Protein AF-A0A372M2Z7-F1 (afdb_monomer)

Mean predicted aligned error: 6.62 Å

pLDDT: mean 79.62, std 9.68, range [44.38, 91.31]

Organism: NCBI:txid2293568

Foldseek 3Di:
DDDDWDWDDPDDPDPQAWIFTWDADPFQRFTFGQDTGRDPVCVVVVVVDRDPDGDPCRLCPPSGDPPDPSVVPD

Solvent-accessible surface area (backbone atoms only — not comparable to full-atom values): 4573 Å² total; per-residue (Å²): 134,82,88,83,85,49,73,47,66,90,75,72,87,52,96,84,54,60,33,25,39,47,37,66,38,91,84,58,61,20,58,27,43,43,32,78,40,79,48,84,80,51,49,61,55,57,72,77,36,82,58,93,59,66,39,86,55,34,32,66,30,83,39,40,42,97,86,23,75,59,40,67,70,106

Radius of gyration: 12.59 Å; Cα contacts (8 Å, |Δi|>4): 112; chains: 1; bounding box: 32×26×31 Å

Secondary structure (DSSP, 8-state):
-----EEE-S--SSTT--EEEEEE-TTT--EEEEEEESSGGGHHHHHHS--SS--TTGGG-TTS-TT-TTTT--

Structure (mmCIF, N/CA/C/O backbone):
data_AF-A0A372M2Z7-F1
#
_entry.id   AF-A0A372M2Z7-F1
#
loop_
_atom_site.group_PDB
_atom_site.id
_atom_site.type_symbol
_atom_site.label_atom_id
_atom_site.label_alt_id
_atom_site.label_comp_id
_atom_site.label_asym_id
_atom_site.label_entity_id
_atom_site.label_seq_id
_atom_site.pdbx_PDB_ins_code
_atom_site.Cartn_x
_atom_site.Cartn_y
_atom_site.Cartn_z
_atom_site.occupancy
_atom_site.B_iso_or_equiv
_atom_site.auth_seq_id
_atom_site.auth_comp_id
_atom_site.auth_asym_id
_atom_site.auth_atom_id
_atom_site.pdbx_PDB_model_num
ATOM 1 N N . MET A 1 1 ? -17.604 -4.831 -13.604 1.00 44.38 1 MET A N 1
ATOM 2 C CA . MET A 1 1 ? -16.928 -3.728 -12.888 1.00 44.38 1 MET A CA 1
ATOM 3 C C . MET A 1 1 ? -15.455 -4.076 -12.857 1.00 44.38 1 MET A C 1
ATOM 5 O O . MET A 1 1 ? -15.150 -5.182 -12.440 1.00 44.38 1 MET A O 1
ATOM 9 N N . GLY A 1 2 ? -14.588 -3.223 -13.403 1.00 57.06 2 GLY A N 1
ATOM 10 C CA . GLY A 1 2 ? -13.141 -3.441 -13.355 1.00 57.06 2 GLY A CA 1
ATOM 11 C C . GLY A 1 2 ? -12.583 -2.934 -12.032 1.00 57.06 2 GLY A C 1
ATOM 12 O O . GLY A 1 2 ? -13.009 -1.879 -11.558 1.00 57.06 2 GLY A O 1
ATOM 13 N N . GLU A 1 3 ? -11.673 -3.687 -11.431 1.00 69.31 3 GLU A N 1
ATOM 14 C CA . GLU A 1 3 ? -10.928 -3.238 -10.259 1.00 69.31 3 GLU A CA 1
ATOM 15 C C . GLU A 1 3 ? -9.995 -2.093 -10.680 1.00 69.31 3 GLU A C 1
ATOM 17 O O . GLU A 1 3 ? -9.325 -2.170 -11.712 1.00 69.31 3 GLU A O 1
ATOM 22 N N . LYS A 1 4 ? -10.009 -0.987 -9.930 1.00 78.25 4 LYS A N 1
ATOM 23 C CA . LYS A 1 4 ? -9.168 0.183 -10.204 1.00 78.25 4 LYS A CA 1
ATOM 24 C C . LYS A 1 4 ? -8.023 0.195 -9.200 1.00 78.25 4 LYS A C 1
ATOM 26 O O . LYS A 1 4 ? -8.260 0.415 -8.016 1.00 78.25 4 LYS A O 1
ATOM 31 N N . TYR A 1 5 ? -6.805 -0.004 -9.688 1.00 79.00 5 TYR A N 1
ATOM 32 C CA . TYR A 1 5 ? -5.589 0.069 -8.880 1.00 79.00 5 TYR A CA 1
ATOM 33 C C . TYR A 1 5 ? -4.935 1.442 -9.020 1.00 79.00 5 TYR A C 1
ATOM 35 O O . TYR A 1 5 ? -5.020 2.077 -10.075 1.00 79.00 5 TYR A O 1
ATOM 43 N N . ALA A 1 6 ? -4.309 1.902 -7.941 1.00 84.44 6 ALA A N 1
ATOM 44 C CA . ALA A 1 6 ? -3.542 3.137 -7.910 1.00 84.44 6 ALA A CA 1
ATOM 45 C C . ALA A 1 6 ? -2.083 2.799 -7.608 1.00 84.44 6 ALA A C 1
ATOM 47 O O . ALA A 1 6 ? -1.808 1.996 -6.718 1.00 84.44 6 ALA A O 1
ATOM 48 N N . PHE A 1 7 ? -1.177 3.411 -8.361 1.00 84.50 7 PHE A N 1
ATOM 49 C CA . PHE A 1 7 ? 0.257 3.211 -8.218 1.00 84.50 7 PHE A CA 1
ATOM 50 C C . PHE A 1 7 ? 0.931 4.540 -7.932 1.00 84.50 7 PHE A C 1
ATOM 52 O O . PHE A 1 7 ? 0.534 5.570 -8.484 1.00 84.50 7 PHE A O 1
ATOM 59 N N . LEU A 1 8 ? 1.953 4.494 -7.091 1.00 81.81 8 LEU A N 1
ATOM 60 C CA . LEU A 1 8 ? 2.845 5.604 -6.828 1.00 81.81 8 LEU A CA 1
ATOM 61 C C . LEU A 1 8 ? 4.201 5.295 -7.472 1.00 81.81 8 LEU A C 1
ATOM 63 O O . LEU A 1 8 ? 4.785 4.244 -7.229 1.00 81.81 8 LEU A O 1
ATOM 67 N N . SER A 1 9 ? 4.697 6.209 -8.305 1.00 74.94 9 SER A N 1
ATOM 68 C CA . SER A 1 9 ? 6.102 6.231 -8.716 1.00 74.94 9 SER A CA 1
ATOM 69 C C . SER A 1 9 ? 6.665 7.540 -8.209 1.00 74.94 9 SER A C 1
ATOM 71 O O . SER A 1 9 ? 6.383 8.587 -8.796 1.00 74.94 9 SER A O 1
ATOM 73 N N . LEU A 1 10 ? 7.360 7.518 -7.072 1.00 65.31 10 LEU A N 1
ATOM 74 C CA . LEU A 1 10 ? 7.758 8.778 -6.461 1.00 65.31 10 LEU A CA 1
ATOM 75 C C . LEU A 1 10 ? 8.697 9.540 -7.397 1.00 65.31 10 LEU A C 1
ATOM 77 O O . LEU A 1 10 ? 8.367 10.672 -7.718 1.00 65.31 10 LEU A O 1
ATOM 81 N N . HIS A 1 11 ? 9.766 8.938 -7.925 1.00 65.31 11 HIS A N 1
ATOM 82 C CA . HIS A 1 11 ? 10.684 9.624 -8.844 1.00 65.31 11 HIS A CA 1
ATOM 83 C C . HIS A 1 11 ? 11.509 8.614 -9.667 1.00 65.31 11 HIS A C 1
ATOM 85 O O . HIS A 1 11 ? 12.688 8.457 -9.367 1.00 65.31 11 HIS A O 1
ATOM 91 N N . PRO A 1 12 ? 10.942 7.935 -10.684 1.00 64.06 12 PRO A N 1
ATOM 92 C CA . PRO A 1 12 ? 11.700 6.951 -11.452 1.00 64.06 12 PRO A CA 1
ATOM 93 C C . PRO A 1 12 ? 12.873 7.620 -12.182 1.00 64.06 12 PRO A C 1
ATOM 95 O O . PRO A 1 12 ? 12.683 8.431 -13.090 1.00 64.06 12 PRO A O 1
ATOM 98 N N . ILE A 1 13 ? 14.092 7.299 -11.759 1.00 74.00 13 ILE A N 1
ATOM 99 C CA . ILE A 1 13 ? 15.359 7.698 -12.380 1.00 74.00 13 ILE A CA 1
ATOM 100 C C . ILE A 1 13 ? 15.688 6.748 -13.541 1.00 74.00 13 ILE A C 1
ATOM 102 O O . ILE A 1 13 ? 16.316 7.162 -14.518 1.00 74.00 13 ILE A O 1
ATOM 106 N N . TYR A 1 14 ? 15.236 5.493 -13.462 1.00 73.81 14 TYR A N 1
ATOM 107 C CA . TYR A 1 14 ? 15.475 4.454 -14.467 1.00 73.81 14 TYR A CA 1
ATOM 108 C C . TYR A 1 14 ? 14.171 3.848 -15.006 1.00 73.81 14 TYR A C 1
ATOM 110 O O . TYR A 1 14 ? 13.146 3.843 -14.333 1.00 73.81 14 TYR A O 1
ATOM 118 N N . GLU A 1 15 ? 14.213 3.298 -16.224 1.00 68.81 15 GLU A N 1
ATOM 119 C CA . GLU A 1 15 ? 13.039 2.683 -16.876 1.00 68.81 15 GLU A CA 1
ATOM 120 C C . GLU A 1 15 ? 12.538 1.408 -16.170 1.00 68.81 15 GLU A C 1
ATOM 122 O O . GLU A 1 15 ? 11.371 1.056 -16.313 1.00 68.81 15 GLU A O 1
ATOM 127 N N . ASP A 1 16 ? 13.401 0.742 -15.397 1.00 72.25 16 ASP A N 1
ATOM 128 C CA . ASP A 1 16 ? 13.103 -0.503 -14.668 1.00 72.25 16 ASP A CA 1
ATOM 129 C C . ASP A 1 16 ? 12.906 -0.261 -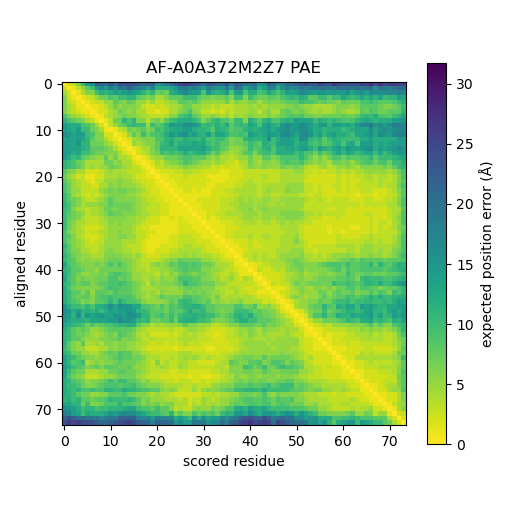13.155 1.00 72.25 16 ASP A C 1
ATOM 131 O O . ASP A 1 16 ? 13.053 -1.170 -12.334 1.00 72.25 16 ASP A O 1
ATOM 135 N N . GLU A 1 17 ? 12.645 0.987 -12.751 1.00 75.31 17 GLU A N 1
ATOM 136 C CA . GLU A 1 17 ? 12.377 1.287 -11.346 1.00 75.31 17 GLU A CA 1
ATOM 137 C C . GLU A 1 17 ? 11.018 0.708 -10.919 1.00 75.31 17 GLU A C 1
ATOM 139 O O . GLU A 1 17 ? 10.032 0.853 -11.648 1.00 75.31 17 GLU A O 1
ATOM 144 N N . PRO A 1 18 ? 10.938 0.041 -9.753 1.00 79.50 18 PRO A N 1
ATOM 145 C CA . PRO A 1 18 ? 9.675 -0.477 -9.252 1.00 79.50 18 PRO A CA 1
ATOM 146 C C . PRO A 1 18 ? 8.650 0.629 -8.978 1.00 79.50 18 PRO A C 1
ATOM 148 O O . PRO A 1 18 ? 8.985 1.756 -8.613 1.00 79.50 18 PRO A O 1
ATOM 151 N N . PHE A 1 19 ? 7.375 0.263 -9.080 1.00 85.00 19 PHE A N 1
ATOM 152 C CA . PHE A 1 19 ? 6.243 1.097 -8.683 1.00 85.00 19 PHE A CA 1
ATOM 153 C C . PHE A 1 19 ? 5.662 0.581 -7.375 1.00 85.00 19 PHE A C 1
ATOM 155 O O . PHE A 1 19 ? 5.694 -0.616 -7.107 1.00 85.00 19 PHE A O 1
ATOM 162 N N . GLU A 1 20 ? 5.033 1.444 -6.590 1.00 88.50 20 GLU A N 1
ATOM 163 C CA . GLU A 1 20 ? 4.381 1.024 -5.355 1.00 88.50 20 GLU A CA 1
ATOM 164 C C . GLU A 1 20 ? 2.871 0.925 -5.549 1.00 88.50 20 GLU A C 1
ATOM 166 O O . GLU A 1 20 ? 2.216 1.866 -6.000 1.00 88.50 20 GLU A O 1
ATOM 171 N N . LEU A 1 21 ? 2.293 -0.225 -5.205 1.00 88.75 21 LEU A N 1
ATOM 172 C CA . LEU A 1 21 ? 0.849 -0.417 -5.184 1.00 88.75 21 LEU A CA 1
ATOM 173 C C . LEU A 1 21 ? 0.269 0.292 -3.961 1.00 88.75 21 LEU A C 1
ATOM 175 O O . LEU A 1 21 ? 0.623 -0.032 -2.826 1.00 88.75 21 LEU A O 1
ATOM 179 N N . LEU A 1 22 ? -0.667 1.213 -4.182 1.00 89.44 22 LEU A N 1
ATOM 180 C CA . LEU A 1 22 ? -1.368 1.896 -3.103 1.00 89.44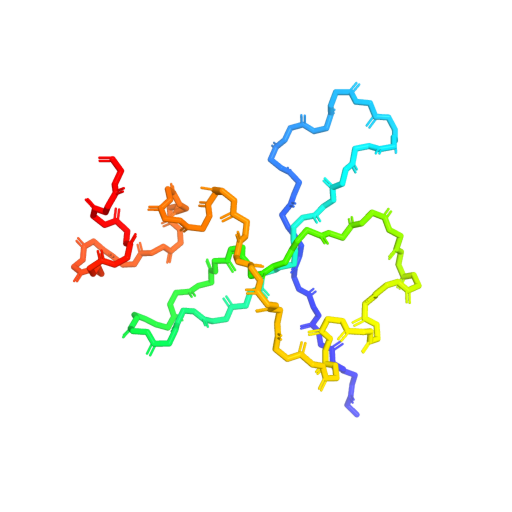 22 LEU A CA 1
ATOM 181 C C . LEU A 1 22 ? -2.559 1.069 -2.616 1.00 89.44 22 LEU A C 1
ATOM 183 O O . LEU A 1 22 ? -3.450 0.695 -3.383 1.00 89.44 22 LEU A O 1
ATOM 187 N N . GLY A 1 23 ? -2.601 0.847 -1.307 1.00 88.69 23 GLY A N 1
ATOM 188 C CA . GLY A 1 23 ? -3.691 0.194 -0.590 1.00 88.69 23 GLY A CA 1
ATOM 189 C C . GLY A 1 23 ? -4.208 1.069 0.546 1.00 88.69 23 GLY A C 1
ATOM 190 O O . GLY A 1 23 ? -3.697 2.157 0.796 1.00 88.69 23 GLY A O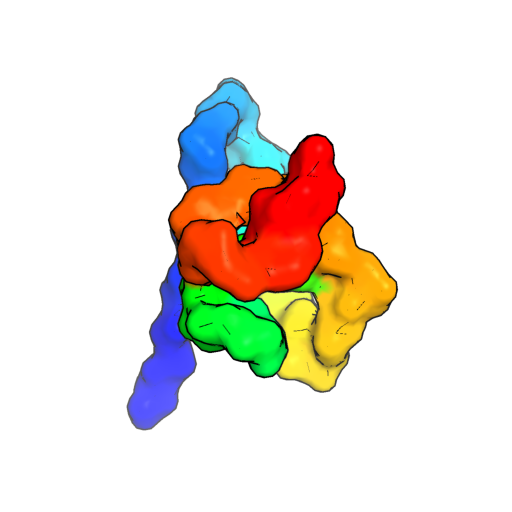 1
ATOM 191 N N . GLN A 1 24 ? -5.254 0.618 1.237 1.00 89.00 24 GLN A N 1
ATOM 192 C CA . GLN A 1 24 ? -5.749 1.330 2.415 1.00 89.00 24 GLN A CA 1
ATOM 193 C C . GLN A 1 24 ? -4.963 0.925 3.659 1.00 89.00 24 GLN A C 1
ATOM 195 O O . GLN A 1 24 ? -4.877 -0.258 3.991 1.00 89.00 24 GLN A O 1
ATOM 200 N N . CYS A 1 25 ? -4.466 1.915 4.399 1.00 88.62 25 CYS A N 1
ATOM 201 C CA . CYS A 1 25 ? -3.942 1.696 5.737 1.00 88.62 25 CYS A CA 1
ATOM 202 C C . CYS A 1 25 ? -5.053 1.112 6.635 1.00 88.62 25 CYS A C 1
ATOM 204 O O . CYS A 1 25 ? -6.126 1.714 6.736 1.00 88.62 25 CYS A O 1
ATOM 206 N N . PRO A 1 26 ? -4.818 -0.001 7.351 1.00 85.19 26 PRO A N 1
ATOM 207 C CA . PRO A 1 26 ? -5.836 -0.594 8.218 1.00 85.19 26 PRO A CA 1
ATOM 208 C C . PRO A 1 26 ? -6.203 0.291 9.421 1.00 85.19 26 PRO A C 1
ATOM 210 O O . PRO A 1 26 ? -7.283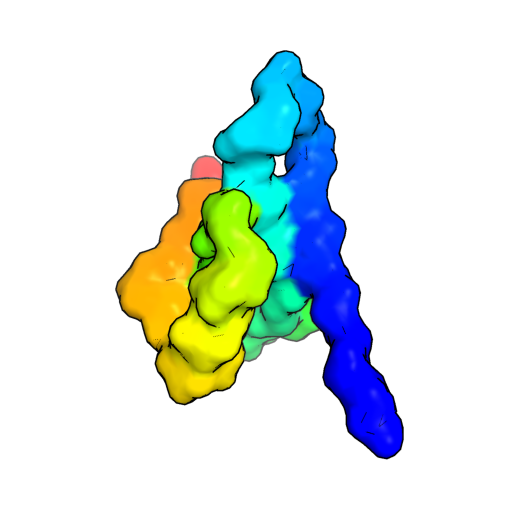 0.126 9.984 1.00 85.19 26 PRO A O 1
ATOM 213 N N . GLU A 1 27 ? -5.339 1.237 9.809 1.00 89.31 27 GLU A N 1
ATOM 214 C CA . GLU A 1 27 ? -5.573 2.121 10.959 1.00 89.31 27 GLU A CA 1
ATOM 215 C C . GLU A 1 27 ? -6.267 3.429 10.560 1.00 89.31 27 GLU A C 1
ATOM 217 O O . GLU A 1 27 ? -7.320 3.754 11.103 1.00 89.31 27 GLU A O 1
ATOM 222 N N . CYS A 1 28 ? -5.720 4.179 9.596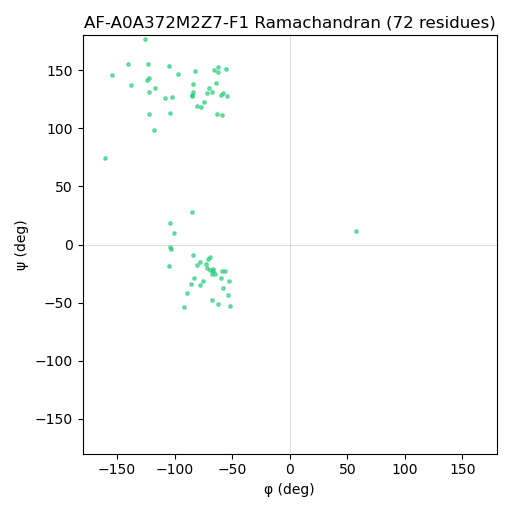 1.00 91.31 28 CYS A N 1
ATOM 223 C CA . CYS A 1 28 ? -6.267 5.489 9.218 1.00 91.31 28 CYS A CA 1
ATOM 224 C C . CYS A 1 28 ? -7.080 5.496 7.918 1.00 91.31 28 CYS A C 1
ATOM 226 O O . CYS A 1 28 ? -7.608 6.543 7.551 1.00 91.31 28 CYS A O 1
ATOM 228 N N . ARG A 1 29 ? -7.161 4.364 7.203 1.00 89.75 29 ARG A N 1
ATOM 229 C CA . ARG A 1 29 ? -7.782 4.228 5.867 1.00 89.75 29 ARG A CA 1
ATOM 230 C C . ARG A 1 29 ? -7.207 5.141 4.778 1.00 89.75 29 ARG A C 1
ATOM 232 O O . ARG A 1 29 ? -7.782 5.229 3.696 1.00 89.75 29 ARG A O 1
ATOM 239 N N . GLY A 1 30 ? -6.076 5.790 5.052 1.00 88.75 30 GLY A N 1
ATOM 240 C CA . GLY A 1 30 ? -5.317 6.559 4.069 1.00 88.75 30 GLY A CA 1
ATOM 241 C C . GLY A 1 30 ? -4.809 5.660 2.945 1.00 88.75 30 GLY A C 1
ATOM 242 O O . GLY A 1 30 ? -4.562 4.476 3.182 1.00 88.75 30 GLY A O 1
ATOM 243 N N . GLN A 1 31 ? -4.690 6.199 1.730 1.00 91.31 31 GLN A N 1
ATOM 244 C CA . GLN A 1 31 ? -4.032 5.481 0.638 1.00 91.31 31 GLN A CA 1
ATOM 245 C C . GLN A 1 31 ? -2.524 5.545 0.838 1.00 91.31 31 GLN A C 1
ATOM 247 O O . GLN A 1 31 ? -1.984 6.640 0.831 1.00 91.31 31 GLN A O 1
ATOM 252 N N . VAL A 1 32 ? -1.881 4.392 1.011 1.00 90.75 32 VAL A N 1
ATOM 253 C CA . VAL A 1 32 ? -0.449 4.273 1.321 1.00 90.75 32 VAL A CA 1
ATOM 254 C C . VAL A 1 32 ? 0.188 3.101 0.551 1.00 90.75 32 VAL A C 1
ATOM 256 O O . VAL A 1 32 ? -0.535 2.166 0.187 1.00 90.75 32 VAL A O 1
ATOM 259 N N . PRO A 1 33 ? 1.509 3.111 0.300 1.00 90.38 33 PRO A N 1
ATOM 260 C CA . PRO A 1 33 ? 2.256 2.033 -0.353 1.00 90.38 33 PRO A CA 1
ATOM 261 C C . PRO A 1 33 ? 2.161 0.704 0.397 1.00 90.38 33 PRO A C 1
ATOM 263 O O . PRO A 1 33 ? 2.715 0.560 1.476 1.00 90.38 33 PRO A O 1
ATOM 266 N N . VAL A 1 34 ? 1.485 -0.304 -0.155 1.00 88.44 34 VAL A N 1
ATOM 267 C CA . VAL A 1 34 ? 1.346 -1.621 0.501 1.00 88.44 34 VAL A CA 1
ATOM 268 C C . VAL A 1 34 ? 2.218 -2.711 -0.111 1.00 88.44 34 VAL A C 1
ATOM 270 O O . VAL A 1 34 ? 2.453 -3.719 0.547 1.00 88.44 34 VAL A O 1
ATOM 273 N N . ALA A 1 35 ? 2.711 -2.529 -1.336 1.00 88.50 35 ALA A N 1
ATOM 274 C CA . ALA A 1 35 ? 3.624 -3.466 -1.983 1.00 88.50 35 ALA A CA 1
ATOM 275 C C . ALA A 1 35 ? 4.498 -2.763 -3.027 1.00 88.50 35 ALA A C 1
ATOM 277 O O . ALA A 1 35 ? 4.024 -1.862 -3.715 1.00 88.50 35 ALA A O 1
ATOM 278 N N . GLU A 1 36 ? 5.740 -3.219 -3.175 1.00 87.50 36 GLU A N 1
ATOM 279 C CA . GLU A 1 36 ? 6.601 -2.884 -4.312 1.00 87.50 36 GLU A CA 1
ATOM 280 C C . GLU A 1 36 ? 6.274 -3.828 -5.480 1.00 87.50 36 GLU A C 1
ATOM 282 O O . GLU A 1 36 ? 6.212 -5.043 -5.298 1.00 87.50 36 GLU A O 1
ATOM 287 N N . VAL A 1 37 ? 6.065 -3.280 -6.675 1.00 84.81 37 VAL A N 1
ATOM 288 C CA . VAL A 1 37 ? 5.731 -4.000 -7.907 1.00 84.81 37 VAL A CA 1
ATOM 289 C C . VAL A 1 37 ? 6.789 -3.694 -8.962 1.00 84.81 37 VAL A C 1
ATOM 291 O O . VAL A 1 37 ? 6.869 -2.579 -9.475 1.00 84.81 37 VAL A O 1
ATOM 294 N N . ARG A 1 38 ? 7.571 -4.712 -9.328 1.00 82.38 38 ARG A N 1
ATOM 295 C CA . ARG A 1 38 ? 8.574 -4.633 -10.406 1.00 82.38 38 ARG A CA 1
ATOM 296 C C . ARG A 1 38 ? 7.994 -5.000 -11.761 1.00 82.38 38 ARG A C 1
ATOM 298 O O . ARG A 1 38 ? 8.249 -4.319 -12.749 1.00 82.38 38 ARG A O 1
ATOM 305 N N . HIS A 1 39 ? 7.165 -6.041 -11.813 1.00 80.88 39 HIS A N 1
ATOM 306 C CA . HIS A 1 39 ? 6.487 -6.440 -13.037 1.00 80.88 39 HIS A CA 1
ATOM 307 C C . HIS A 1 39 ? 4.974 -6.476 -12.832 1.00 80.88 39 HIS A C 1
ATOM 309 O O . HIS A 1 39 ? 4.473 -6.950 -11.817 1.00 80.88 39 HI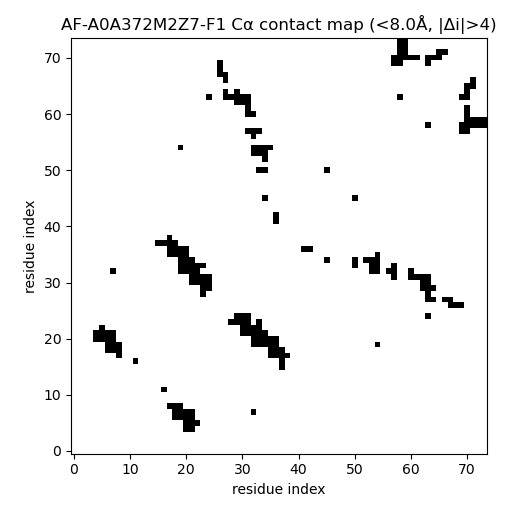S A O 1
ATOM 315 N N . LEU A 1 40 ? 4.210 -6.045 -13.842 1.00 76.00 40 LEU A N 1
ATOM 316 C CA . LEU A 1 40 ? 2.741 -6.120 -13.801 1.00 76.00 40 LEU A CA 1
ATOM 317 C C . LEU A 1 40 ? 2.225 -7.558 -13.610 1.00 76.00 40 LEU A C 1
ATOM 319 O O . LEU A 1 40 ? 1.116 -7.747 -13.121 1.00 76.00 40 LEU A O 1
ATOM 323 N N . GLY A 1 41 ? 3.021 -8.571 -13.967 1.00 81.06 41 GLY A N 1
ATOM 324 C CA . GLY A 1 41 ? 2.710 -9.975 -13.690 1.00 81.06 41 GLY A CA 1
ATOM 325 C C . GLY A 1 41 ? 2.670 -10.318 -12.195 1.00 81.06 41 GLY A C 1
ATOM 326 O O . GLY A 1 41 ? 1.940 -11.227 -11.808 1.00 81.06 41 GLY A O 1
ATOM 327 N N . ASP A 1 42 ? 3.374 -9.560 -11.350 1.00 77.88 42 ASP A N 1
ATOM 328 C CA . ASP A 1 42 ? 3.436 -9.785 -9.902 1.00 77.88 42 ASP A CA 1
ATOM 329 C C . ASP A 1 42 ? 2.179 -9.282 -9.171 1.00 77.88 42 ASP A C 1
ATOM 331 O O . ASP A 1 42 ? 1.920 -9.686 -8.034 1.00 77.88 42 ASP A O 1
ATOM 335 N N . LEU A 1 43 ? 1.339 -8.459 -9.825 1.00 77.75 43 LEU A N 1
ATOM 336 C CA . LEU A 1 43 ? 0.113 -7.916 -9.221 1.00 77.75 43 LEU A CA 1
ATOM 337 C C . LEU A 1 43 ? -0.786 -9.014 -8.659 1.00 77.75 43 LEU A C 1
ATOM 339 O O . LEU A 1 43 ? -1.313 -8.880 -7.558 1.00 77.75 43 LEU A O 1
ATOM 343 N N . GLY A 1 44 ? -0.959 -10.104 -9.412 1.00 78.25 44 GLY A N 1
ATOM 344 C CA . GLY A 1 44 ? -1.822 -11.209 -9.000 1.00 78.25 44 GLY A CA 1
ATOM 345 C C . GLY A 1 44 ? -1.393 -11.800 -7.657 1.00 78.25 44 GLY A C 1
ATOM 346 O O . GLY A 1 44 ? -2.241 -12.109 -6.820 1.00 78.25 44 GLY A O 1
ATOM 347 N N . THR A 1 45 ? -0.086 -11.882 -7.411 1.00 79.75 45 THR A N 1
ATOM 348 C CA . THR A 1 45 ? 0.481 -12.373 -6.151 1.00 79.75 45 THR A CA 1
ATOM 349 C C . THR A 1 45 ? 0.186 -11.412 -5.001 1.00 79.75 45 THR A C 1
ATOM 351 O O . THR A 1 45 ? -0.315 -11.853 -3.968 1.00 79.75 45 THR A O 1
ATOM 354 N N . HIS A 1 46 ? 0.417 -10.109 -5.196 1.00 77.25 46 HIS A N 1
ATOM 355 C CA . HIS A 1 46 ? 0.167 -9.080 -4.174 1.00 77.25 46 HIS A CA 1
ATOM 356 C C . HIS A 1 46 ? -1.319 -8.882 -3.843 1.00 77.25 46 HIS A C 1
ATOM 358 O O . HIS A 1 46 ? -1.651 -8.427 -2.751 1.00 77.25 46 HIS A O 1
ATOM 364 N N . LEU A 1 47 ? -2.219 -9.207 -4.775 1.00 72.94 47 LEU A N 1
ATOM 365 C CA . LEU A 1 47 ? -3.666 -9.133 -4.560 1.00 72.94 47 LEU A CA 1
ATOM 366 C C . LEU A 1 47 ? -4.236 -10.400 -3.918 1.00 72.94 47 LEU A C 1
ATOM 368 O O . LEU A 1 47 ? -5.191 -10.327 -3.149 1.00 72.94 47 LEU A O 1
ATOM 372 N N . THR A 1 48 ? -3.665 -11.563 -4.237 1.00 78.38 48 THR A N 1
ATOM 373 C CA . THR A 1 48 ? -4.128 -12.850 -3.693 1.00 78.38 48 THR A CA 1
ATOM 374 C C . THR A 1 48 ? -3.634 -13.061 -2.266 1.00 78.38 48 THR A C 1
ATOM 376 O O . THR A 1 48 ? -4.344 -13.632 -1.438 1.00 78.38 48 THR A O 1
ATOM 379 N N . PHE A 1 49 ? -2.425 -12.589 -1.963 1.00 68.00 49 PHE A N 1
ATOM 380 C CA . PHE A 1 49 ? -1.804 -12.728 -0.656 1.00 68.00 49 PHE A CA 1
ATOM 381 C C . PHE A 1 49 ? -1.468 -11.355 -0.097 1.00 68.00 49 PHE A C 1
ATOM 383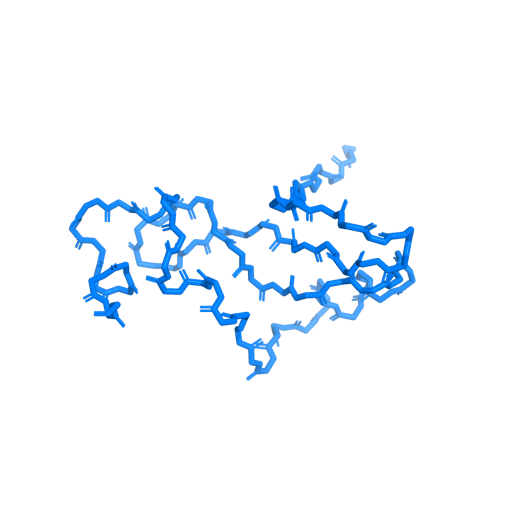 O O . PHE A 1 49 ? -0.834 -10.546 -0.770 1.00 68.00 49 PHE A O 1
AT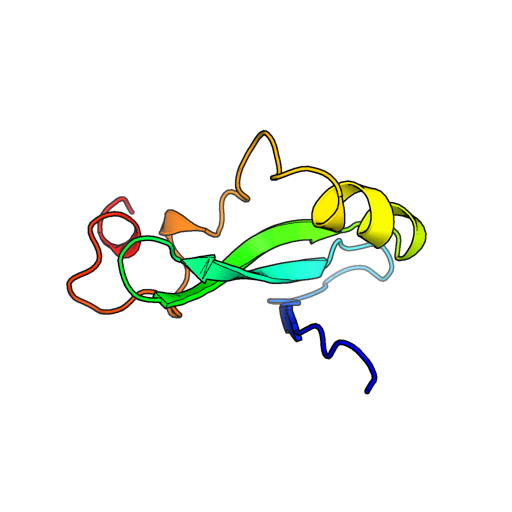OM 390 N N . ALA A 1 50 ? -1.857 -11.114 1.158 1.00 64.25 50 ALA A N 1
ATOM 391 C CA . ALA A 1 50 ? -1.395 -9.934 1.870 1.00 64.25 50 ALA A CA 1
ATOM 392 C C . ALA A 1 50 ? 0.146 -9.919 1.842 1.00 64.25 50 ALA A C 1
ATOM 394 O O . ALA A 1 50 ? 0.756 -10.939 2.185 1.00 64.25 50 ALA A O 1
ATOM 395 N N . PRO A 1 51 ? 0.775 -8.812 1.413 1.00 67.00 51 PRO A N 1
ATOM 396 C CA . PRO A 1 51 ? 2.222 -8.738 1.303 1.00 67.00 51 PRO A CA 1
ATOM 397 C C . PRO A 1 51 ? 2.862 -9.030 2.663 1.00 67.00 51 PRO A C 1
ATOM 399 O O . PRO A 1 51 ? 2.464 -8.485 3.693 1.00 67.00 51 PRO A O 1
ATOM 402 N N . THR A 1 52 ? 3.844 -9.930 2.669 1.00 67.50 52 THR A N 1
ATOM 403 C CA . THR A 1 52 ? 4.525 -10.393 3.887 1.00 67.50 52 THR A CA 1
ATOM 404 C C . THR A 1 52 ? 5.402 -9.312 4.517 1.00 67.50 52 THR A C 1
ATOM 406 O O . THR A 1 52 ? 5.698 -9.383 5.708 1.00 67.50 52 THR A O 1
ATOM 409 N N . ALA A 1 53 ? 5.806 -8.317 3.726 1.00 78.44 53 ALA A N 1
ATOM 410 C CA . ALA A 1 53 ? 6.537 -7.137 4.156 1.00 78.44 53 ALA A CA 1
ATOM 411 C C . ALA A 1 53 ? 5.958 -5.905 3.454 1.00 78.44 53 ALA A C 1
ATOM 413 O O . ALA A 1 53 ? 5.649 -5.956 2.263 1.00 78.44 53 ALA A O 1
ATOM 414 N N . LEU A 1 54 ? 5.798 -4.820 4.208 1.00 84.19 54 LEU A N 1
ATOM 415 C CA . LEU A 1 54 ? 5.391 -3.528 3.666 1.00 84.19 54 LEU A CA 1
ATOM 416 C C . LEU A 1 54 ? 6.618 -2.801 3.091 1.00 84.19 54 LEU A C 1
ATOM 418 O O . LEU A 1 54 ? 7.717 -2.993 3.622 1.00 84.19 54 LEU A O 1
ATOM 422 N N . PRO A 1 55 ? 6.443 -1.968 2.051 1.00 86.06 55 PRO A N 1
ATOM 423 C CA . PRO A 1 55 ? 7.495 -1.092 1.548 1.00 86.06 55 PRO A CA 1
ATOM 424 C C . PRO A 1 55 ? 8.059 -0.182 2.644 1.00 86.06 55 PRO A C 1
ATOM 426 O O . PRO A 1 55 ? 7.344 0.217 3.565 1.00 86.06 55 PRO A O 1
ATOM 429 N N . GLU A 1 56 ? 9.329 0.196 2.518 1.00 84.75 56 GLU A N 1
ATOM 430 C CA . GLU A 1 56 ? 10.005 1.138 3.427 1.00 84.75 56 GLU A CA 1
ATOM 431 C C . GLU A 1 56 ? 9.336 2.523 3.473 1.00 84.75 56 GLU A C 1
ATOM 433 O O . GLU A 1 56 ? 9.337 3.208 4.501 1.00 84.75 56 GLU A O 1
ATOM 438 N N . THR A 1 57 ? 8.700 2.909 2.371 1.00 85.19 57 THR A N 1
ATOM 439 C CA . THR A 1 57 ? 7.944 4.153 2.233 1.00 85.19 57 THR A CA 1
ATOM 440 C C . THR A 1 57 ? 6.634 4.132 3.015 1.00 85.19 57 THR A C 1
ATOM 442 O O . THR A 1 57 ? 6.137 5.206 3.335 1.00 85.19 57 THR A O 1
ATOM 445 N N . PHE A 1 58 ? 6.094 2.959 3.389 1.00 88.06 58 PHE A N 1
ATOM 446 C CA . PHE A 1 58 ? 4.779 2.841 4.032 1.00 88.06 58 PHE A CA 1
ATOM 447 C C . PHE A 1 58 ? 4.661 3.760 5.249 1.00 88.06 58 PHE A C 1
ATOM 449 O O . PHE A 1 58 ? 3.740 4.563 5.307 1.00 88.06 58 PHE A O 1
ATOM 456 N N . THR A 1 59 ? 5.604 3.702 6.197 1.00 85.69 59 THR A N 1
ATOM 457 C CA . THR A 1 59 ? 5.543 4.510 7.434 1.00 85.69 59 THR A CA 1
ATOM 458 C C . THR A 1 59 ? 5.832 5.993 7.221 1.00 85.69 59 THR A C 1
ATOM 460 O O . THR A 1 59 ? 5.523 6.801 8.090 1.00 85.69 59 THR A O 1
ATOM 463 N N . HIS A 1 60 ? 6.418 6.354 6.082 1.00 82.00 60 HIS A N 1
ATOM 464 C CA . HIS A 1 60 ? 6.799 7.722 5.731 1.00 82.00 60 HIS A CA 1
ATOM 465 C C . HIS A 1 60 ? 5.831 8.355 4.723 1.00 82.00 60 HIS A C 1
ATOM 467 O O . HIS A 1 60 ? 6.003 9.512 4.333 1.00 82.00 60 HIS A O 1
ATOM 47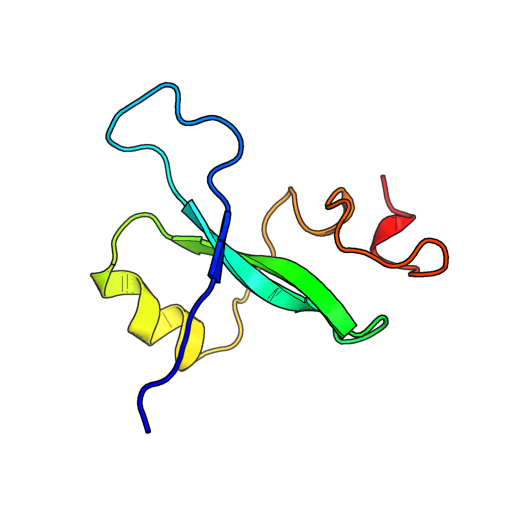3 N N . ASP A 1 61 ? 4.828 7.600 4.273 1.00 85.38 61 ASP A N 1
ATOM 474 C CA . ASP A 1 61 ? 3.928 8.037 3.225 1.00 85.38 61 ASP A CA 1
ATOM 475 C C . ASP A 1 61 ? 2.978 9.126 3.730 1.00 85.38 61 ASP A C 1
ATOM 477 O O . ASP A 1 61 ? 2.296 8.994 4.751 1.00 85.38 61 ASP A O 1
ATOM 481 N N . GLN A 1 62 ? 2.898 10.215 2.966 1.00 83.12 62 GLN A N 1
ATOM 482 C CA . GLN A 1 62 ? 2.057 11.369 3.292 1.00 83.12 62 GLN A CA 1
ATOM 483 C C . GLN A 1 62 ? 0.553 11.071 3.184 1.00 83.12 62 GLN A C 1
ATOM 485 O O . GLN A 1 62 ? -0.268 11.884 3.607 1.00 83.12 62 GLN A O 1
ATOM 490 N N . GLY A 1 63 ? 0.171 9.924 2.620 1.00 86.06 63 GLY A N 1
ATOM 491 C CA . GLY A 1 63 ? -1.195 9.422 2.600 1.00 86.06 63 GLY A CA 1
ATOM 492 C C . GLY A 1 63 ? -1.690 8.935 3.963 1.00 86.06 63 GLY A C 1
ATOM 493 O O . GLY A 1 63 ? -2.901 8.764 4.145 1.00 86.06 63 GLY A O 1
ATOM 494 N N . HIS A 1 64 ? -0.805 8.760 4.951 1.00 88.88 64 HIS A N 1
ATOM 495 C CA . HIS A 1 64 ? -1.218 8.582 6.337 1.00 88.88 64 HIS A CA 1
ATOM 496 C C . HIS A 1 64 ? -1.927 9.829 6.882 1.00 88.88 64 HIS A C 1
ATOM 498 O O . HIS A 1 64 ? -1.521 10.967 6.665 1.00 88.88 64 HIS A O 1
ATOM 504 N N . ALA A 1 65 ? -2.998 9.615 7.653 1.00 87.38 65 ALA A N 1
ATOM 505 C CA . ALA A 1 65 ? -3.607 10.710 8.401 1.00 87.38 65 ALA A CA 1
ATOM 506 C C . ALA A 1 65 ? -2.622 11.217 9.476 1.00 87.38 65 ALA A C 1
ATOM 508 O O . ALA A 1 65 ? -1.898 10.394 10.040 1.00 87.38 65 ALA A O 1
ATOM 509 N N . PRO A 1 66 ? -2.655 12.510 9.854 1.00 82.94 66 PRO A N 1
ATOM 510 C CA . PRO A 1 66 ? -1.723 13.084 10.835 1.00 82.94 66 PRO A CA 1
ATOM 511 C C . PRO A 1 66 ? -1.711 12.385 12.200 1.00 82.94 66 PRO A C 1
ATOM 513 O O . PRO A 1 66 ? -0.753 12.499 12.946 1.00 82.94 66 PRO A O 1
ATOM 516 N N . THR A 1 67 ? -2.794 11.687 12.544 1.00 83.88 67 THR A N 1
ATOM 517 C CA . THR A 1 67 ? -2.966 10.957 13.808 1.00 83.88 67 THR A CA 1
ATOM 518 C C . THR A 1 67 ? -2.722 9.452 13.669 1.00 83.88 67 THR A C 1
ATOM 520 O O . THR A 1 67 ? -3.073 8.676 14.560 1.00 83.88 67 THR A O 1
ATOM 523 N N . CYS A 1 68 ? -2.204 8.998 12.525 1.00 87.75 68 CYS A N 1
ATOM 524 C CA . CYS A 1 68 ? -1.953 7.588 12.285 1.00 87.75 68 CYS A CA 1
ATOM 525 C C . CYS A 1 68 ? -0.643 7.155 12.938 1.00 87.75 68 CYS A C 1
ATOM 527 O O . CYS A 1 68 ? 0.430 7.560 12.503 1.00 87.75 68 CYS A O 1
ATOM 529 N N . ARG A 1 69 ? -0.728 6.202 13.871 1.00 85.38 69 ARG A N 1
ATOM 530 C CA . ARG A 1 69 ? 0.438 5.607 14.543 1.00 85.38 69 ARG A CA 1
ATOM 531 C C . ARG A 1 69 ? 1.504 5.071 13.577 1.00 85.38 69 ARG A C 1
ATOM 533 O O . ARG A 1 69 ? 2.688 5.070 13.899 1.00 85.38 69 ARG A O 1
ATOM 540 N N . ARG A 1 70 ? 1.089 4.594 12.398 1.00 81.44 70 ARG A N 1
ATOM 541 C CA . ARG A 1 70 ? 1.999 4.100 11.350 1.00 81.44 70 ARG A CA 1
ATOM 542 C C . ARG A 1 70 ? 2.723 5.218 10.606 1.00 81.44 70 ARG A C 1
ATOM 544 O O . ARG A 1 70 ? 3.862 4.992 10.229 1.00 81.44 70 ARG A O 1
ATOM 551 N N . GLY A 1 71 ? 2.095 6.386 10.460 1.00 74.75 71 GLY A N 1
ATOM 552 C CA . GLY A 1 71 ? 2.700 7.576 9.852 1.00 74.75 71 GLY A CA 1
ATOM 553 C C . GLY A 1 71 ? 3.612 8.360 10.802 1.00 74.75 71 GLY A C 1
ATOM 554 O O . GLY A 1 71 ? 4.422 9.161 10.361 1.00 74.75 71 GLY A O 1
ATOM 555 N N . GLU A 1 72 ? 3.495 8.133 12.114 1.00 70.38 72 GLU A N 1
ATOM 556 C CA . GLU A 1 72 ? 4.350 8.756 13.137 1.00 70.38 72 GLU A CA 1
ATOM 557 C C . GLU A 1 72 ? 5.685 8.018 13.349 1.00 70.38 72 GLU A C 1
ATOM 559 O O . GLU A 1 72 ? 6.545 8.514 14.068 1.00 70.38 72 GLU A O 1
ATOM 564 N N . SER A 1 73 ? 5.866 6.827 12.766 1.00 61.22 73 SER A N 1
ATOM 565 C CA . SER A 1 73 ? 7.045 5.969 12.992 1.00 61.22 73 SER A CA 1
ATOM 566 C C . SER A 1 73 ? 8.253 6.312 12.099 1.00 61.22 73 SER A C 1
ATOM 568 O O . SER A 1 73 ? 9.034 5.415 11.785 1.00 61.22 73 SER A O 1
ATOM 570 N N . ALA A 1 74 ? 8.379 7.575 11.682 1.00 53.53 74 ALA A N 1
ATOM 571 C CA . ALA A 1 74 ? 9.488 8.093 10.876 1.00 53.53 74 ALA A CA 1
ATOM 572 C C . ALA A 1 74 ? 10.728 8.432 11.721 1.00 53.53 74 ALA A C 1
ATOM 574 O O . ALA A 1 74 ? 10.557 9.030 12.810 1.00 53.53 74 ALA A O 1
#

Sequence (74 aa):
MGEKYAFLSLHPIYEDEPFELLGQCPECRGQVPVAEVRHLGDLGTHLTFAPTALPETFTHDQGHAPTCRRGESA